Protein AF-A0A4Q3VKT5-F1 (afdb_monomer_lite)

Structure (mmCIF, N/CA/C/O backbone):
data_AF-A0A4Q3VKT5-F1
#
_entry.id   AF-A0A4Q3VKT5-F1
#
loop_
_atom_site.group_PDB
_atom_site.id
_atom_site.type_symbol
_atom_site.label_atom_id
_atom_site.label_alt_id
_atom_site.label_comp_id
_atom_site.label_asym_id
_atom_site.label_entity_id
_atom_site.label_seq_id
_atom_site.pdbx_PDB_ins_code
_atom_site.Cartn_x
_atom_site.Cartn_y
_atom_site.Cartn_z
_atom_site.occupancy
_atom_site.B_iso_or_equiv
_atom_site.auth_seq_id
_atom_site.auth_comp_id
_atom_site.auth_asym_id
_atom_site.auth_atom_id
_atom_site.pdbx_PDB_model_num
ATOM 1 N N . VAL A 1 1 ? 11.564 -9.287 5.017 1.00 89.81 1 VAL A N 1
ATOM 2 C CA . VAL A 1 1 ? 12.293 -9.571 6.286 1.00 89.81 1 VAL A CA 1
ATOM 3 C C . VAL A 1 1 ? 12.198 -11.037 6.698 1.00 89.81 1 VAL A C 1
ATOM 5 O O . VAL A 1 1 ? 13.227 -11.686 6.663 1.00 89.81 1 VAL A O 1
ATOM 8 N N . LEU A 1 2 ? 11.022 -11.585 7.054 1.00 92.38 2 LEU A N 1
ATOM 9 C CA . LEU A 1 2 ? 10.925 -12.969 7.568 1.00 92.38 2 LEU A CA 1
ATOM 10 C C . LEU A 1 2 ? 11.471 -14.041 6.609 1.00 92.38 2 LEU A C 1
ATOM 12 O O . LEU A 1 2 ? 12.178 -14.925 7.068 1.00 92.38 2 LEU A O 1
ATOM 16 N N . GLN A 1 3 ? 11.205 -13.942 5.300 1.00 90.00 3 GLN A N 1
ATOM 17 C CA . GLN A 1 3 ? 11.774 -14.863 4.296 1.00 90.00 3 GLN A CA 1
ATOM 18 C C . GLN A 1 3 ? 13.297 -14.876 4.338 1.00 90.00 3 GLN A C 1
ATOM 20 O O . GLN A 1 3 ? 13.901 -15.924 4.530 1.00 90.00 3 GLN A O 1
ATOM 25 N N . ARG A 1 4 ? 13.898 -13.687 4.246 1.00 90.31 4 ARG A N 1
ATOM 26 C CA . ARG A 1 4 ? 15.346 -13.508 4.303 1.00 90.31 4 ARG A CA 1
ATOM 27 C C . ARG A 1 4 ? 15.934 -13.987 5.627 1.00 90.31 4 ARG A C 1
ATOM 29 O O . ARG A 1 4 ? 16.947 -14.654 5.624 1.00 90.31 4 ARG A O 1
ATOM 36 N N . MET A 1 5 ? 15.257 -13.742 6.748 1.00 94.38 5 MET A N 1
ATOM 37 C CA . MET A 1 5 ? 15.678 -14.251 8.057 1.00 94.38 5 MET A CA 1
ATOM 38 C C . MET A 1 5 ? 15.667 -15.786 8.124 1.00 94.38 5 MET A C 1
ATOM 40 O O . MET A 1 5 ? 16.601 -16.367 8.660 1.00 94.38 5 MET A O 1
ATOM 44 N N . VAL A 1 6 ? 14.620 -16.440 7.608 1.00 94.88 6 VAL A N 1
ATOM 45 C CA . VAL A 1 6 ? 14.527 -17.910 7.579 1.00 94.88 6 VAL A CA 1
ATOM 46 C C . VAL A 1 6 ? 15.621 -18.506 6.695 1.00 94.88 6 VAL A C 1
ATOM 48 O O . VAL A 1 6 ? 16.257 -19.472 7.103 1.00 94.88 6 VAL A O 1
ATOM 51 N N . GLN A 1 7 ? 15.863 -17.900 5.531 1.00 91.56 7 GLN A N 1
ATOM 52 C CA . GLN A 1 7 ? 16.892 -18.323 4.584 1.00 91.56 7 GLN A CA 1
ATOM 53 C C . GLN A 1 7 ? 18.314 -18.092 5.116 1.00 91.56 7 GLN A C 1
ATOM 55 O O . GLN A 1 7 ? 19.116 -19.014 5.111 1.00 91.56 7 GLN A O 1
ATOM 60 N N . ASP A 1 8 ? 18.625 -16.883 5.586 1.00 95.19 8 ASP A N 1
ATOM 61 C CA . ASP A 1 8 ? 19.983 -16.490 5.986 1.00 95.19 8 ASP A CA 1
ATOM 62 C C . ASP A 1 8 ? 20.443 -17.182 7.282 1.00 95.19 8 ASP A C 1
ATOM 64 O O . ASP A 1 8 ? 21.642 -17.273 7.538 1.00 95.19 8 ASP A O 1
ATOM 68 N N . LEU A 1 9 ? 19.503 -17.635 8.122 1.00 96.94 9 LEU A N 1
ATOM 69 C CA . LEU A 1 9 ? 19.789 -18.289 9.404 1.00 96.94 9 LEU A CA 1
ATOM 70 C C . LEU A 1 9 ? 19.503 -19.799 9.400 1.00 96.94 9 LEU A C 1
ATOM 72 O O . LEU A 1 9 ? 19.500 -20.402 10.473 1.00 96.94 9 LEU A O 1
ATOM 76 N N . ASP A 1 10 ? 19.224 -20.394 8.235 1.00 94.94 10 ASP A N 1
ATOM 77 C CA . ASP A 1 10 ? 18.891 -21.818 8.079 1.00 94.94 10 ASP A CA 1
ATOM 78 C C . ASP A 1 10 ? 17.811 -22.303 9.071 1.00 94.94 10 ASP A C 1
ATOM 80 O O . ASP A 1 10 ? 17.887 -23.394 9.645 1.00 94.94 10 ASP A O 1
ATOM 84 N N . VAL A 1 11 ? 16.786 -21.475 9.314 1.00 96.81 11 VAL A N 1
ATOM 85 C CA . VAL A 1 11 ? 15.706 -21.825 10.247 1.00 96.81 11 VAL A CA 1
ATOM 86 C C . VAL A 1 11 ? 14.835 -22.904 9.590 1.00 96.81 11 VAL A C 1
ATOM 88 O O . VAL A 1 11 ? 14.253 -22.635 8.540 1.00 96.81 11 VAL A O 1
ATOM 91 N N . PRO A 1 12 ? 14.672 -24.107 10.178 1.00 95.88 12 PRO A N 1
ATOM 92 C CA . PRO A 1 12 ? 13.985 -25.227 9.530 1.00 95.88 12 PRO A CA 1
ATOM 93 C C . PRO A 1 12 ? 12.456 -25.094 9.636 1.00 95.88 12 PRO A C 1
ATOM 95 O O . PRO A 1 12 ? 11.781 -25.912 10.262 1.00 95.88 12 PRO A O 1
ATOM 98 N N . VAL A 1 13 ? 11.902 -24.027 9.059 1.00 95.69 13 VAL A N 1
ATOM 99 C CA . VAL A 1 13 ? 10.466 -23.722 9.041 1.00 95.69 13 VAL A CA 1
ATOM 100 C C . VAL A 1 13 ? 9.995 -23.400 7.627 1.00 95.69 13 VAL A C 1
ATOM 102 O O . VAL A 1 13 ? 10.705 -22.781 6.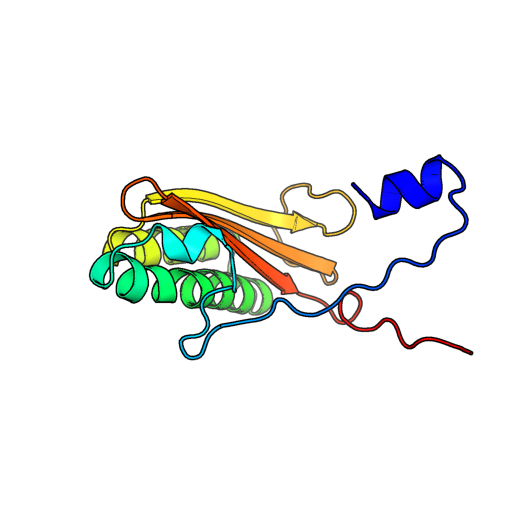839 1.00 95.69 13 VAL A O 1
ATOM 105 N N . GLU A 1 14 ? 8.759 -23.781 7.318 1.00 92.56 14 GLU A N 1
ATOM 106 C CA . GLU A 1 14 ? 8.092 -23.420 6.067 1.00 92.56 14 GLU A CA 1
ATOM 107 C C . GLU A 1 14 ? 7.282 -22.127 6.267 1.00 92.56 14 GLU A C 1
ATOM 109 O O . GLU A 1 14 ? 6.436 -22.045 7.161 1.00 92.56 14 GLU A O 1
ATOM 114 N N . LEU A 1 15 ? 7.510 -21.111 5.428 1.00 90.81 15 LEU A N 1
ATOM 115 C CA . LEU A 1 15 ? 6.696 -19.893 5.424 1.00 90.81 15 LEU A CA 1
ATOM 116 C C . LEU A 1 15 ? 5.501 -20.046 4.483 1.00 90.81 15 LEU A C 1
ATOM 118 O O . LEU A 1 15 ? 5.659 -20.313 3.294 1.00 90.81 15 LEU A O 1
ATOM 122 N N . ARG A 1 16 ? 4.297 -19.796 5.006 1.00 90.12 16 ARG A N 1
ATOM 123 C CA . ARG A 1 16 ? 3.056 -19.781 4.223 1.00 90.12 16 ARG A CA 1
ATOM 124 C C . ARG A 1 16 ? 2.474 -18.377 4.168 1.00 90.12 16 ARG A C 1
ATOM 126 O O . ARG A 1 16 ? 2.151 -17.795 5.201 1.00 90.12 16 ARG A O 1
ATOM 133 N N . PHE A 1 17 ? 2.324 -17.852 2.956 1.00 85.75 17 PHE A N 1
ATOM 134 C CA . PHE A 1 17 ? 1.707 -16.553 2.696 1.00 85.75 17 PHE A CA 1
ATOM 135 C C . PHE A 1 17 ? 0.216 -16.739 2.456 1.00 85.75 17 PHE A C 1
ATOM 137 O O . PHE A 1 17 ? -0.192 -17.586 1.664 1.00 85.75 17 PHE A O 1
ATOM 144 N N . LEU A 1 18 ? -0.597 -15.956 3.160 1.00 90.00 18 LEU A N 1
ATOM 145 C CA . LEU A 1 18 ? -2.050 -16.001 3.063 1.00 90.00 18 LEU A CA 1
ATOM 146 C C . LEU A 1 18 ? -2.585 -14.631 2.633 1.00 90.00 18 LEU A C 1
ATOM 148 O O . LEU A 1 18 ? -1.973 -13.610 2.963 1.00 90.00 18 LEU A O 1
ATOM 152 N N . PRO A 1 19 ? -3.728 -14.583 1.928 1.00 89.94 19 PRO A N 1
ATOM 153 C CA . PRO A 1 19 ? -4.390 -13.324 1.616 1.00 89.94 19 PRO A CA 1
ATOM 154 C C . PRO A 1 19 ? -4.709 -12.507 2.874 1.00 89.94 19 PRO A C 1
ATOM 156 O O . PRO A 1 19 ? -5.095 -13.057 3.907 1.00 89.94 19 PRO A O 1
ATOM 159 N N . THR A 1 20 ? -4.618 -11.180 2.762 1.00 92.69 20 THR A N 1
ATOM 160 C CA . THR A 1 20 ? -5.078 -10.260 3.809 1.00 92.69 20 THR A CA 1
ATOM 161 C C . THR A 1 20 ? -6.561 -10.489 4.085 1.00 92.69 20 THR A C 1
ATOM 163 O O . THR A 1 20 ? -7.386 -10.367 3.177 1.00 92.69 20 THR A O 1
ATOM 166 N N . SER A 1 21 ? -6.906 -10.782 5.340 1.00 95.44 21 SER A N 1
ATOM 167 C CA . SER A 1 21 ? -8.304 -10.843 5.770 1.00 95.44 21 SER A CA 1
ATOM 168 C C . SER A 1 21 ? -8.923 -9.450 5.718 1.00 95.44 21 SER A C 1
ATOM 170 O O . SER A 1 21 ? -8.323 -8.478 6.184 1.00 95.44 21 SER A O 1
ATOM 172 N N . ARG A 1 22 ? -10.123 -9.349 5.152 1.00 94.69 22 ARG A N 1
ATOM 173 C CA . ARG A 1 22 ? -10.834 -8.084 4.947 1.00 94.69 22 ARG A CA 1
ATOM 174 C C . ARG A 1 22 ? -12.173 -8.106 5.660 1.00 94.69 22 ARG A C 1
ATOM 176 O O . ARG A 1 22 ? -12.790 -9.157 5.818 1.00 94.69 22 ARG A O 1
ATOM 183 N N . GLU A 1 23 ? -12.600 -6.940 6.106 1.00 93.56 23 GLU A N 1
ATOM 184 C CA . GLU A 1 23 ? -13.928 -6.722 6.662 1.00 93.56 23 GLU A CA 1
ATOM 185 C C . GLU A 1 23 ? -14.982 -6.626 5.547 1.00 93.56 23 GLU A C 1
ATOM 187 O O . GLU A 1 23 ? -14.652 -6.671 4.361 1.00 93.56 23 GLU A O 1
ATOM 192 N N . GLY A 1 24 ? -16.265 -6.514 5.911 1.00 90.38 24 GLY A N 1
ATOM 193 C CA . GLY A 1 24 ? -17.369 -6.506 4.939 1.00 90.38 24 GLY A CA 1
ATOM 194 C C . GLY A 1 24 ? -17.337 -5.338 3.944 1.00 90.38 24 GLY A C 1
ATOM 195 O O . GLY A 1 24 ? -17.907 -5.448 2.864 1.00 90.38 24 GLY A O 1
ATOM 196 N N . ASP A 1 25 ? -16.650 -4.249 4.287 1.00 89.25 25 ASP A N 1
ATOM 197 C CA . ASP A 1 25 ? -16.432 -3.065 3.448 1.00 89.25 25 ASP A CA 1
ATOM 198 C C . ASP A 1 25 ? -15.087 -3.090 2.692 1.00 89.25 25 ASP A C 1
ATOM 200 O O . ASP A 1 25 ? -14.758 -2.154 1.967 1.00 89.25 25 ASP A O 1
ATOM 204 N N . GLY A 1 26 ? -14.304 -4.165 2.841 1.00 92.62 26 GLY A N 1
ATOM 205 C CA . GLY A 1 26 ? -13.006 -4.340 2.195 1.00 92.62 26 GLY A CA 1
ATOM 206 C C . GLY A 1 26 ? -11.806 -3.817 2.990 1.00 92.62 26 GLY A C 1
ATOM 207 O O . GLY A 1 26 ? -10.668 -4.102 2.589 1.00 92.62 26 GLY A O 1
ATOM 208 N N . LEU A 1 27 ? -12.014 -3.116 4.114 1.00 95.50 27 LEU A N 1
ATOM 209 C CA . LEU A 1 27 ? -10.927 -2.657 4.981 1.00 95.50 27 LEU A CA 1
ATOM 210 C C . LEU A 1 27 ? -10.098 -3.848 5.473 1.00 95.50 27 LEU A C 1
ATOM 212 O O . LEU A 1 27 ? -10.641 -4.874 5.886 1.00 95.50 27 LEU A O 1
ATOM 216 N N . ALA A 1 28 ? -8.770 -3.727 5.430 1.00 96.56 28 ALA A N 1
ATOM 217 C CA . ALA A 1 28 ? -7.893 -4.749 5.985 1.00 96.56 28 ALA A CA 1
ATOM 218 C C . ALA A 1 28 ? -8.178 -4.923 7.487 1.00 96.56 28 ALA A C 1
ATOM 220 O O . ALA A 1 28 ? -8.159 -3.956 8.258 1.00 96.56 28 ALA A O 1
ATOM 221 N N . MET A 1 29 ? -8.442 -6.161 7.910 1.00 95.94 29 MET A N 1
ATOM 222 C CA . MET A 1 29 ? -8.677 -6.464 9.318 1.00 95.94 29 MET A CA 1
ATOM 223 C C . MET A 1 29 ? -7.419 -6.165 10.128 1.00 95.94 29 MET A C 1
ATOM 225 O O . MET A 1 29 ? -6.339 -6.692 9.862 1.00 95.94 29 MET A O 1
ATOM 229 N N . SER A 1 30 ? -7.567 -5.330 11.150 1.00 95.56 30 SER A N 1
ATOM 230 C CA . SER A 1 30 ? -6.467 -4.927 12.016 1.00 95.56 30 SER A CA 1
ATOM 231 C C . SER A 1 30 ? -6.990 -4.633 13.409 1.00 95.56 30 SER A C 1
ATOM 233 O O . SER A 1 30 ? -8.029 -3.996 13.576 1.00 95.56 30 SER A O 1
ATOM 235 N N . SER A 1 31 ? -6.223 -5.009 14.434 1.00 94.94 31 SER A N 1
ATOM 236 C CA . SER A 1 31 ? -6.519 -4.607 15.812 1.00 94.94 31 SER A CA 1
ATOM 237 C C . SER A 1 31 ? -6.578 -3.088 15.970 1.00 94.94 31 SER A C 1
ATOM 239 O O . SER A 1 31 ? -7.231 -2.613 16.890 1.00 94.94 31 SER A O 1
ATOM 241 N N . ARG A 1 32 ? -5.949 -2.324 15.062 1.00 94.81 32 ARG A N 1
ATOM 242 C CA . ARG A 1 32 ? -5.982 -0.856 15.049 1.00 94.81 32 ARG A CA 1
ATOM 243 C C . ARG A 1 32 ? -7.348 -0.285 14.683 1.00 94.81 32 ARG A C 1
ATOM 245 O O . ARG A 1 32 ? -7.657 0.822 15.108 1.00 94.81 32 ARG A O 1
ATOM 252 N N . ASN A 1 33 ? -8.177 -1.044 13.966 1.00 94.69 33 ASN A N 1
ATOM 253 C CA . ASN A 1 33 ? -9.500 -0.590 13.535 1.00 94.69 33 ASN A CA 1
ATOM 254 C C . ASN A 1 33 ? -10.413 -0.296 14.734 1.00 94.69 33 ASN A C 1
ATOM 256 O O . ASN A 1 33 ? -11.312 0.528 14.629 1.00 94.69 33 ASN A O 1
ATOM 260 N N . ARG A 1 34 ? -10.139 -0.902 15.900 1.00 94.62 34 ARG A N 1
ATOM 261 C CA . ARG A 1 34 ? -10.856 -0.637 17.157 1.00 94.62 34 ARG A CA 1
ATOM 262 C C . ARG A 1 34 ? -10.676 0.784 17.701 1.00 94.62 34 ARG A C 1
ATOM 264 O O . ARG A 1 34 ? -11.396 1.154 18.619 1.00 94.62 34 ARG A O 1
ATOM 271 N N . TYR A 1 35 ? -9.649 1.500 17.241 1.00 94.81 35 TYR A N 1
ATOM 272 C CA . TYR A 1 35 ? -9.344 2.866 17.671 1.00 94.81 35 TYR A CA 1
ATOM 273 C C . TYR A 1 35 ? -9.954 3.913 16.737 1.00 94.81 35 TYR A C 1
ATOM 275 O O . TYR A 1 35 ? -9.779 5.102 16.974 1.00 94.81 35 TYR A O 1
ATOM 283 N N . LEU A 1 36 ? -10.615 3.478 15.661 1.00 94.75 36 LEU A N 1
ATOM 284 C CA . LEU A 1 36 ? -11.324 4.366 14.755 1.00 94.75 36 LEU A CA 1
ATOM 285 C C . LEU A 1 36 ? -12.710 4.652 15.317 1.00 94.75 36 LEU A C 1
ATOM 287 O O . LEU A 1 36 ? -13.452 3.724 15.649 1.00 94.75 36 LEU A O 1
ATOM 291 N N . GLU A 1 37 ? -13.078 5.926 15.334 1.00 94.06 37 GLU A N 1
ATOM 292 C CA . GLU A 1 37 ? -14.475 6.304 15.491 1.00 94.06 37 GLU A CA 1
ATOM 293 C C . GLU A 1 37 ? -15.291 5.820 14.276 1.00 94.06 37 GLU A C 1
ATOM 295 O O . GLU A 1 37 ? -14.737 5.652 13.180 1.00 94.06 37 GLU A O 1
ATOM 300 N N . PRO A 1 38 ? -16.611 5.594 14.418 1.00 92.81 38 PRO A N 1
ATOM 301 C CA . PRO A 1 38 ? -17.442 5.056 13.339 1.00 92.81 38 PRO A CA 1
ATOM 302 C C . PRO A 1 38 ? -17.351 5.835 12.016 1.00 92.81 38 PRO A C 1
ATOM 304 O O . PRO A 1 38 ? -17.334 5.230 10.944 1.00 92.81 38 PRO A O 1
ATOM 307 N N . GLU A 1 39 ? -17.249 7.164 12.077 1.00 92.69 39 GLU A N 1
ATOM 308 C CA . GLU A 1 39 ? -17.117 8.020 10.892 1.00 92.69 39 GLU A CA 1
ATOM 309 C C . GLU A 1 39 ? -15.753 7.855 10.209 1.00 92.69 39 GLU A C 1
ATOM 311 O O . GLU A 1 39 ? -15.679 7.687 8.991 1.00 92.69 39 GLU A O 1
ATOM 316 N N . ASP A 1 40 ? -14.669 7.841 10.988 1.00 93.62 40 ASP A N 1
ATOM 317 C CA . ASP A 1 40 ? -13.306 7.644 10.483 1.00 93.62 40 ASP A CA 1
ATOM 318 C C . ASP A 1 40 ? -13.145 6.267 9.850 1.00 93.62 40 ASP A C 1
ATOM 320 O O . ASP A 1 40 ? -12.482 6.109 8.826 1.00 93.62 40 ASP A O 1
ATOM 324 N N . ARG A 1 41 ? -13.808 5.273 10.437 1.00 93.00 41 ARG A N 1
ATOM 325 C CA . ARG A 1 41 ? -13.863 3.908 9.932 1.00 93.00 41 ARG A CA 1
ATOM 326 C C . ARG A 1 41 ? -14.572 3.815 8.586 1.00 93.00 41 ARG A C 1
ATOM 328 O O . ARG A 1 41 ? -14.042 3.180 7.680 1.00 93.00 41 ARG A O 1
ATOM 335 N N . ALA A 1 42 ? -15.708 4.491 8.424 1.00 91.81 42 ALA A N 1
ATOM 336 C CA . ALA A 1 42 ? -16.391 4.558 7.135 1.00 91.81 42 ALA A CA 1
ATOM 337 C C . ALA A 1 42 ? -15.511 5.214 6.055 1.00 91.81 42 ALA A C 1
ATOM 339 O O . ALA A 1 42 ? -15.482 4.755 4.914 1.00 91.81 42 ALA A O 1
ATOM 340 N N . ARG A 1 43 ? -14.741 6.254 6.409 1.00 94.69 43 ARG A N 1
ATOM 341 C CA . ARG A 1 43 ? -13.782 6.884 5.483 1.00 94.69 43 ARG A CA 1
ATOM 342 C C . ARG A 1 43 ? -12.582 5.982 5.185 1.00 94.69 43 ARG A C 1
ATOM 344 O O . ARG A 1 43 ? -12.129 5.943 4.044 1.00 94.69 43 ARG A O 1
ATOM 351 N N . ALA A 1 44 ? -12.095 5.227 6.171 1.00 95.44 44 ALA A N 1
ATOM 352 C CA . ALA A 1 44 ? -10.958 4.316 6.032 1.00 95.44 44 ALA A CA 1
ATOM 353 C C . ALA A 1 44 ? -11.179 3.221 4.974 1.00 95.44 44 ALA A C 1
ATOM 355 O O . ALA A 1 44 ? -10.212 2.781 4.354 1.00 95.44 44 ALA A O 1
ATOM 356 N N . ALA A 1 45 ? -12.428 2.831 4.702 1.00 93.25 45 ALA A N 1
ATOM 357 C CA . ALA A 1 45 ? -12.763 1.889 3.631 1.00 93.25 45 ALA A CA 1
ATOM 358 C C . ALA A 1 45 ? -12.362 2.387 2.222 1.00 93.25 45 ALA A C 1
ATOM 360 O O . ALA A 1 45 ? -12.200 1.584 1.303 1.00 93.25 45 ALA A O 1
ATOM 361 N N . ALA A 1 46 ? -12.110 3.691 2.044 1.00 96.56 46 ALA A N 1
ATOM 362 C CA . ALA A 1 46 ? -11.554 4.228 0.801 1.00 96.56 46 ALA A CA 1
ATOM 363 C C . ALA A 1 46 ? -10.102 3.784 0.545 1.00 96.56 46 ALA A C 1
ATOM 365 O O . ALA A 1 46 ? -9.642 3.812 -0.598 1.00 96.56 46 ALA A O 1
ATOM 366 N N . PHE A 1 47 ? -9.367 3.369 1.583 1.00 98.00 47 PHE A N 1
ATOM 367 C CA . PHE A 1 47 ? -7.953 3.034 1.457 1.00 98.00 47 PHE A CA 1
ATOM 368 C C . PHE A 1 47 ? -7.685 1.774 0.621 1.00 98.00 47 PHE A C 1
ATOM 370 O O . PHE A 1 47 ? -6.958 1.889 -0.369 1.00 98.00 47 PHE A O 1
ATOM 377 N N . PRO A 1 48 ? -8.311 0.614 0.901 1.00 97.38 48 PRO A N 1
ATOM 378 C CA . PRO A 1 48 ? -8.207 -0.556 0.030 1.00 97.38 48 PRO A CA 1
ATOM 379 C C . PRO A 1 48 ? -8.547 -0.258 -1.434 1.00 97.38 48 PRO A C 1
ATOM 381 O O . PRO A 1 48 ? -7.859 -0.733 -2.337 1.00 97.38 48 PRO A O 1
ATOM 384 N N . ALA A 1 49 ? -9.585 0.551 -1.673 1.00 96.56 49 ALA A N 1
ATOM 385 C CA . ALA A 1 49 ? -10.008 0.927 -3.019 1.00 96.56 49 ALA A CA 1
ATOM 386 C C . ALA A 1 49 ? -8.945 1.772 -3.739 1.00 96.56 49 ALA A C 1
ATOM 388 O O . ALA A 1 49 ? -8.662 1.529 -4.910 1.00 96.56 49 ALA A O 1
ATOM 389 N N . ALA A 1 50 ? -8.311 2.719 -3.042 1.00 98.12 50 ALA A N 1
ATOM 390 C CA . ALA A 1 50 ? -7.235 3.535 -3.601 1.00 98.12 50 ALA A CA 1
ATOM 391 C C . ALA A 1 50 ? -5.986 2.699 -3.939 1.00 98.12 50 ALA A C 1
ATOM 393 O O . ALA A 1 50 ? -5.415 2.859 -5.018 1.00 98.12 50 ALA A O 1
ATOM 394 N N . VAL A 1 51 ? -5.593 1.769 -3.057 1.00 98.19 51 VAL A N 1
ATOM 395 C CA . VAL A 1 51 ? -4.464 0.851 -3.304 1.00 98.19 51 VAL A CA 1
ATOM 396 C C . VAL A 1 51 ? -4.760 -0.063 -4.495 1.00 98.19 51 VAL A C 1
ATOM 398 O O . VAL A 1 51 ? -3.898 -0.250 -5.354 1.00 98.19 51 VAL A O 1
ATOM 401 N N . LEU A 1 52 ? -5.980 -0.608 -4.577 1.00 97.00 52 LEU A N 1
ATOM 402 C CA . LEU A 1 52 ? -6.405 -1.443 -5.699 1.00 97.00 52 LEU A CA 1
ATOM 403 C C . LEU A 1 52 ? -6.382 -0.664 -7.019 1.00 97.00 52 LEU A C 1
ATOM 405 O O . LEU A 1 52 ? -5.790 -1.137 -7.983 1.00 97.00 52 LEU A O 1
ATOM 409 N N . ALA A 1 53 ? -6.959 0.539 -7.045 1.00 97.75 53 ALA A N 1
ATOM 410 C CA . ALA A 1 53 ? -7.004 1.375 -8.241 1.00 97.75 53 ALA A CA 1
ATOM 411 C C . ALA A 1 53 ? -5.600 1.753 -8.739 1.00 97.75 53 ALA A C 1
ATOM 413 O O . ALA A 1 53 ? -5.344 1.715 -9.943 1.00 97.75 53 ALA A O 1
ATOM 414 N N . ALA A 1 54 ? -4.670 2.074 -7.830 1.00 98.31 54 ALA A N 1
ATOM 415 C CA . ALA A 1 54 ? -3.274 2.311 -8.193 1.00 98.31 54 ALA A CA 1
ATOM 416 C C . ALA A 1 54 ? -2.637 1.061 -8.814 1.00 98.31 54 ALA A C 1
ATOM 418 O O . ALA A 1 54 ? -2.007 1.150 -9.867 1.00 98.31 54 ALA A O 1
ATOM 419 N N . ALA A 1 55 ? -2.832 -0.103 -8.191 1.00 97.00 55 ALA A N 1
ATOM 420 C CA . ALA A 1 55 ? -2.263 -1.362 -8.656 1.00 97.00 55 ALA A CA 1
ATOM 421 C C . ALA A 1 55 ? -2.792 -1.749 -10.052 1.00 97.00 55 ALA A C 1
ATOM 423 O O . ALA A 1 55 ? -2.011 -2.077 -10.944 1.00 97.00 55 ALA A O 1
ATOM 424 N N . GLU A 1 56 ? -4.104 -1.637 -10.271 1.00 96.56 56 GLU A N 1
ATOM 42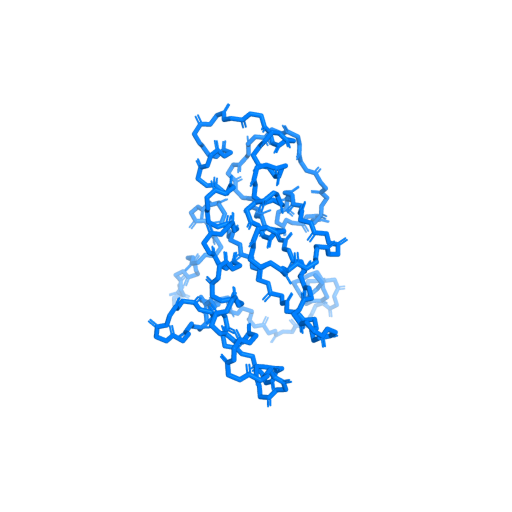5 C CA . GLU A 1 56 ? -4.741 -1.905 -11.565 1.00 96.56 56 GLU A CA 1
ATOM 426 C C . GLU A 1 56 ? -4.294 -0.914 -12.646 1.00 96.56 56 GLU A C 1
ATOM 428 O O . GLU A 1 56 ? -4.016 -1.316 -13.775 1.00 96.56 56 GLU A O 1
ATOM 433 N N . ALA A 1 57 ? -4.160 0.373 -12.309 1.00 97.69 57 ALA A N 1
ATOM 434 C CA . ALA A 1 57 ? -3.672 1.380 -13.244 1.00 97.69 57 ALA A CA 1
ATOM 435 C C . ALA A 1 57 ? -2.220 1.115 -13.675 1.00 97.69 57 ALA A C 1
ATOM 437 O O . ALA A 1 57 ? -1.912 1.211 -14.864 1.00 97.69 57 ALA A O 1
ATOM 438 N N . ILE A 1 58 ? -1.342 0.754 -12.732 1.00 97.50 58 ILE A N 1
ATOM 439 C CA . ILE A 1 58 ? 0.058 0.399 -13.015 1.00 97.50 58 ILE A CA 1
ATOM 440 C C . ILE A 1 58 ? 0.118 -0.847 -13.902 1.00 97.50 58 ILE A C 1
ATOM 442 O O . ILE A 1 58 ? 0.790 -0.833 -14.933 1.00 97.50 58 ILE A O 1
ATOM 446 N N . GLN A 1 59 ? -0.636 -1.896 -13.559 1.00 95.38 59 GLN A N 1
ATOM 447 C CA . GLN A 1 59 ? -0.727 -3.112 -14.371 1.00 95.38 59 GLN A CA 1
ATOM 448 C C . GLN A 1 59 ? -1.283 -2.826 -15.779 1.00 95.38 59 GLN A C 1
ATOM 450 O O . GLN A 1 59 ? -0.871 -3.457 -16.750 1.00 95.38 59 GLN A O 1
ATOM 455 N N . GLY A 1 60 ? -2.180 -1.845 -15.907 1.00 94.88 60 GLY A N 1
ATOM 456 C CA . GLY A 1 60 ? -2.712 -1.343 -17.177 1.00 94.88 60 GLY A CA 1
ATOM 457 C C . GLY A 1 60 ? -1.748 -0.463 -17.985 1.00 94.88 60 GLY A C 1
ATOM 458 O O . GLY A 1 60 ? -2.145 0.066 -19.022 1.00 94.88 60 GLY A O 1
ATOM 459 N N . GLY A 1 61 ? -0.502 -0.285 -17.534 1.00 95.50 61 GLY A N 1
ATOM 460 C CA . GLY A 1 61 ? 0.540 0.468 -18.238 1.00 95.50 61 GLY A CA 1
ATOM 461 C C . GLY A 1 61 ? 0.569 1.965 -17.929 1.00 95.50 61 GLY A C 1
ATOM 462 O O . GLY A 1 61 ? 1.281 2.720 -18.595 1.00 95.50 61 GLY A O 1
ATOM 463 N N . ARG A 1 62 ? -0.188 2.430 -16.930 1.00 97.31 62 ARG A N 1
ATOM 464 C CA . ARG A 1 62 ? -0.113 3.824 -16.488 1.00 97.31 62 ARG A CA 1
ATOM 465 C C . ARG A 1 62 ? 1.230 4.083 -15.794 1.00 97.31 62 ARG A C 1
ATOM 467 O O . ARG A 1 62 ? 1.675 3.234 -15.023 1.00 97.31 62 ARG A O 1
ATOM 474 N N . PRO A 1 63 ? 1.857 5.260 -15.990 1.00 98.00 63 PRO A N 1
ATOM 475 C CA . PRO A 1 63 ? 3.059 5.618 -15.245 1.00 98.00 63 PRO A CA 1
ATOM 476 C C . PRO A 1 63 ? 2.825 5.548 -13.733 1.00 98.00 63 PRO A C 1
ATOM 478 O O . PRO A 1 63 ? 1.841 6.110 -13.237 1.00 98.00 63 PRO A O 1
ATOM 481 N N . VAL A 1 64 ? 3.746 4.902 -13.010 1.00 98.12 64 VAL A N 1
ATOM 482 C CA . VAL A 1 64 ? 3.628 4.632 -11.567 1.00 98.12 64 VAL A CA 1
ATOM 483 C C . VAL A 1 64 ? 3.348 5.907 -10.779 1.00 98.12 64 VAL A C 1
ATOM 485 O O . VAL A 1 64 ? 2.346 5.978 -10.071 1.00 98.12 64 VAL A O 1
ATOM 488 N N . ALA A 1 65 ? 4.154 6.952 -10.979 1.00 98.06 65 ALA A N 1
ATOM 489 C CA . ALA A 1 65 ? 3.981 8.231 -10.291 1.00 98.06 65 ALA A CA 1
ATOM 490 C C . ALA A 1 65 ? 2.572 8.827 -10.478 1.00 98.06 65 ALA A C 1
ATOM 492 O O . ALA A 1 65 ? 1.979 9.341 -9.534 1.00 98.06 65 ALA A O 1
ATOM 493 N N . GLY A 1 66 ? 2.000 8.721 -11.683 1.00 98.38 66 GLY A N 1
ATOM 494 C CA . GLY A 1 66 ? 0.652 9.219 -11.961 1.00 98.38 66 GLY A CA 1
ATOM 495 C C . GLY A 1 66 ? -0.445 8.381 -11.300 1.00 98.38 66 GLY A C 1
ATOM 496 O O . GLY A 1 66 ? -1.438 8.929 -10.827 1.00 98.38 66 GLY A O 1
ATOM 497 N N . ALA A 1 67 ? -0.279 7.057 -11.254 1.00 98.44 67 ALA A N 1
ATOM 498 C CA . ALA A 1 67 ? -1.211 6.158 -10.578 1.00 98.44 67 ALA A CA 1
ATOM 499 C C . ALA A 1 67 ? -1.215 6.363 -9.053 1.00 98.44 67 ALA A C 1
ATOM 501 O O . ALA A 1 67 ? -2.289 6.472 -8.462 1.00 98.44 67 ALA A O 1
ATOM 502 N N . LEU A 1 68 ? -0.034 6.480 -8.436 1.00 98.62 68 LEU A N 1
ATOM 503 C CA . LEU A 1 68 ? 0.099 6.733 -6.998 1.00 98.62 68 LEU A CA 1
ATOM 504 C C . LEU A 1 68 ? -0.465 8.110 -6.621 1.00 98.62 68 LEU A C 1
ATOM 506 O O . LEU A 1 68 ? -1.258 8.202 -5.689 1.00 98.62 68 LEU A O 1
ATOM 510 N N . HIS A 1 69 ? -0.166 9.155 -7.400 1.00 98.50 69 HIS A N 1
ATOM 511 C CA . HIS A 1 69 ? -0.689 10.509 -7.163 1.00 98.50 69 HIS A CA 1
ATOM 512 C C . HIS A 1 69 ? -2.219 10.583 -7.190 1.00 98.50 69 HIS A C 1
ATOM 514 O O . HIS A 1 69 ? -2.840 11.264 -6.372 1.00 98.50 69 HIS A O 1
ATOM 520 N N . ASP A 1 70 ? -2.860 9.886 -8.130 1.00 98.50 70 ASP A N 1
ATOM 521 C CA . ASP A 1 70 ? -4.322 9.871 -8.206 1.00 98.50 70 ASP A CA 1
ATOM 522 C C . ASP A 1 70 ? -4.948 9.098 -7.032 1.00 98.50 70 ASP A C 1
ATOM 524 O O . ASP A 1 70 ? -5.991 9.512 -6.514 1.00 98.50 70 ASP A O 1
ATOM 528 N N . ALA A 1 71 ? -4.291 8.039 -6.553 1.00 98.44 71 ALA A N 1
ATOM 529 C CA . ALA A 1 71 ? -4.700 7.332 -5.343 1.00 98.44 71 ALA A CA 1
ATOM 530 C C . ALA A 1 71 ? -4.537 8.199 -4.082 1.00 98.44 71 ALA A C 1
ATOM 532 O O . ALA A 1 71 ? -5.477 8.294 -3.293 1.00 98.44 71 ALA A O 1
ATOM 533 N N . GLU A 1 72 ? -3.416 8.908 -3.923 1.00 98.56 72 GLU A N 1
ATOM 534 C CA . GLU A 1 72 ? -3.193 9.861 -2.823 1.00 98.56 72 GLU A CA 1
ATOM 535 C C . GLU A 1 72 ? -4.233 10.990 -2.818 1.00 98.56 72 GLU A C 1
ATOM 537 O O . GLU A 1 72 ? -4.796 11.328 -1.775 1.00 98.56 72 GLU A O 1
ATOM 542 N N . LYS A 1 73 ? -4.578 11.532 -3.992 1.00 98.38 73 LYS A N 1
ATOM 543 C CA . LYS A 1 73 ? -5.674 12.504 -4.121 1.00 98.38 73 LYS A CA 1
ATOM 544 C C . LYS A 1 73 ? -7.020 11.924 -3.710 1.00 98.38 73 LYS A C 1
ATOM 546 O O . LYS A 1 73 ? -7.818 12.629 -3.093 1.00 98.38 73 LYS A O 1
ATOM 551 N N . SER A 1 74 ? -7.300 10.676 -4.083 1.00 98.00 74 SER A N 1
ATOM 552 C CA . SER A 1 74 ? -8.528 9.991 -3.677 1.00 98.00 74 SER A CA 1
ATOM 553 C C . SER A 1 74 ? -8.592 9.861 -2.156 1.00 98.00 74 SER A C 1
ATOM 555 O O . SER A 1 74 ? -9.586 10.251 -1.550 1.00 98.00 74 SER A O 1
ATOM 557 N N . LEU A 1 75 ? -7.504 9.413 -1.527 1.00 98.19 75 LEU A N 1
ATOM 558 C CA . LEU A 1 75 ? -7.372 9.311 -0.071 1.00 98.19 75 LEU A CA 1
ATOM 559 C C . LEU A 1 75 ? -7.609 10.656 0.628 1.00 98.19 75 LEU A C 1
ATOM 561 O O . LEU A 1 75 ? -8.425 10.738 1.548 1.00 98.19 75 LEU A O 1
ATOM 565 N N . ALA A 1 76 ? -6.987 11.726 0.131 1.00 97.94 76 ALA A N 1
ATOM 566 C CA . ALA A 1 76 ? -7.143 13.068 0.685 1.00 97.94 76 ALA A CA 1
ATOM 567 C C . ALA A 1 76 ? -8.600 13.570 0.631 1.00 97.94 76 ALA A C 1
ATOM 569 O O . ALA A 1 76 ? -9.068 14.210 1.571 1.00 97.94 76 ALA A O 1
ATOM 570 N N . ARG A 1 77 ? -9.360 13.239 -0.426 1.00 97.44 77 ARG A N 1
ATOM 571 C CA . ARG A 1 77 ? -10.796 13.581 -0.530 1.00 97.44 77 ARG A CA 1
ATOM 572 C C . ARG A 1 77 ? -11.656 12.886 0.527 1.00 97.44 77 ARG A C 1
ATOM 574 O O . ARG A 1 77 ? -12.709 13.408 0.878 1.00 97.44 77 ARG A O 1
ATOM 581 N N . HIS A 1 78 ? -11.203 11.747 1.044 1.00 96.44 78 HIS A N 1
ATOM 582 C CA . HIS A 1 78 ? -11.827 11.039 2.162 1.00 96.44 78 HIS A CA 1
ATOM 583 C C . HIS A 1 78 ? -11.269 11.469 3.531 1.00 96.44 78 HIS A C 1
ATOM 585 O O . HIS A 1 78 ? -11.594 10.854 4.546 1.00 96.44 78 HIS A O 1
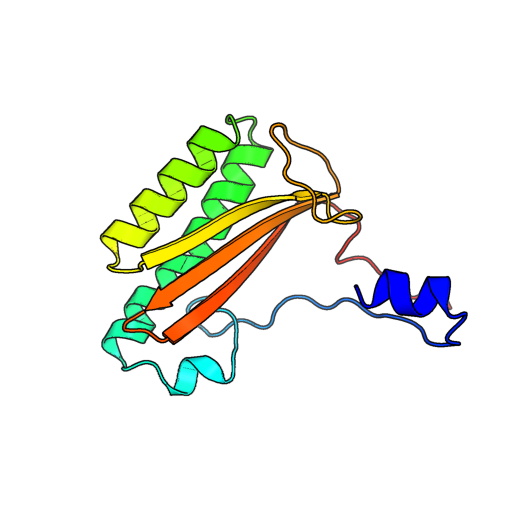ATOM 591 N N . GLY A 1 79 ? -10.446 12.522 3.592 1.00 96.31 79 GLY A N 1
ATOM 592 C CA . GLY A 1 79 ? -9.848 12.997 4.842 1.00 96.31 79 GLY A CA 1
ATOM 593 C C . GLY A 1 79 ? -8.824 12.025 5.430 1.00 96.31 79 GLY A C 1
ATOM 594 O O . GLY A 1 79 ? -8.650 11.990 6.646 1.00 96.31 79 GLY A O 1
ATOM 595 N N . LEU A 1 80 ? -8.196 11.202 4.584 1.00 97.94 80 LEU A N 1
ATOM 596 C CA . LEU A 1 80 ? -7.102 10.318 4.968 1.00 97.94 80 LEU A CA 1
ATOM 597 C C . LEU A 1 80 ? -5.772 10.980 4.612 1.00 97.94 80 LEU A C 1
ATOM 599 O O . LEU A 1 80 ? -5.537 11.356 3.463 1.00 97.94 80 LEU A O 1
ATOM 603 N N . GLU A 1 81 ? -4.890 11.104 5.596 1.00 97.81 81 GLU A N 1
ATOM 604 C CA . GLU A 1 81 ? -3.540 11.626 5.389 1.00 97.81 81 GLU A CA 1
ATOM 605 C C . GLU A 1 81 ? -2.623 10.479 4.965 1.00 97.81 81 GLU A C 1
ATOM 607 O O . GLU A 1 81 ? -2.577 9.450 5.634 1.00 97.81 81 GLU A O 1
ATOM 612 N N . THR A 1 82 ? -1.887 10.625 3.867 1.00 98.38 82 THR A N 1
ATOM 613 C CA . THR A 1 82 ? -0.973 9.570 3.404 1.00 98.38 82 THR A CA 1
ATOM 614 C C . THR A 1 82 ? 0.408 9.763 4.027 1.00 98.38 82 THR A C 1
ATOM 616 O O . THR A 1 82 ? 1.014 10.817 3.859 1.00 98.38 82 THR A O 1
ATOM 619 N N . ASP A 1 83 ? 0.912 8.749 4.737 1.00 98.25 83 ASP A N 1
ATOM 620 C CA . ASP A 1 83 ? 2.312 8.716 5.190 1.00 98.25 83 ASP A CA 1
ATOM 621 C C . ASP A 1 83 ? 3.232 8.389 4.024 1.00 98.25 83 ASP A C 1
ATOM 623 O O . ASP A 1 83 ? 4.264 9.023 3.826 1.00 98.25 83 ASP A O 1
ATOM 627 N N . TYR A 1 84 ? 2.860 7.340 3.296 1.00 98.06 84 TYR A N 1
ATOM 628 C CA . TYR A 1 84 ? 3.486 6.929 2.057 1.00 98.06 84 TYR A CA 1
ATOM 629 C C . TYR A 1 84 ? 2.532 6.017 1.292 1.00 98.06 84 TYR A C 1
ATOM 631 O O . TYR A 1 84 ? 1.782 5.237 1.887 1.00 98.06 84 TYR A O 1
ATOM 639 N N . LEU A 1 85 ? 2.618 6.078 -0.031 1.00 98.50 85 LEU A N 1
ATOM 640 C CA . LEU A 1 85 ? 2.039 5.109 -0.944 1.00 98.50 85 LEU A CA 1
ATOM 641 C C . LEU A 1 85 ? 3.086 4.829 -2.020 1.00 98.50 85 LEU A C 1
ATOM 643 O O . LEU A 1 85 ? 3.446 5.710 -2.793 1.00 98.50 85 LEU A O 1
ATOM 647 N N . VAL A 1 86 ? 3.629 3.616 -2.023 1.00 98.38 86 VAL A N 1
ATOM 648 C CA . VAL A 1 86 ? 4.783 3.257 -2.853 1.00 98.38 86 VAL A CA 1
ATOM 649 C C . VAL A 1 86 ? 4.505 1.986 -3.634 1.00 98.38 86 VAL A C 1
ATOM 651 O O . VAL A 1 86 ? 3.809 1.090 -3.161 1.00 98.38 86 VAL A O 1
ATOM 654 N N . TYR A 1 87 ? 5.062 1.911 -4.836 1.00 98.44 87 TYR A N 1
ATOM 655 C CA . TYR A 1 87 ? 5.079 0.702 -5.645 1.00 98.44 87 TYR A CA 1
ATOM 656 C C . TYR A 1 87 ? 6.466 0.073 -5.549 1.00 98.44 87 TYR A C 1
ATOM 658 O O . TYR A 1 87 ? 7.460 0.764 -5.767 1.00 98.44 87 TYR A O 1
ATOM 666 N N . VAL A 1 88 ? 6.534 -1.197 -5.157 1.00 97.56 88 VAL A N 1
ATOM 667 C CA . VAL A 1 88 ? 7.784 -1.864 -4.779 1.00 97.56 88 VAL A CA 1
ATOM 668 C C . VAL A 1 88 ? 7.928 -3.239 -5.412 1.00 97.56 88 VAL A C 1
ATOM 670 O O . VAL A 1 88 ? 6.937 -3.910 -5.704 1.00 97.56 88 VAL A O 1
ATOM 673 N N . ASP A 1 89 ? 9.176 -3.663 -5.566 1.00 94.56 89 ASP A N 1
ATOM 674 C CA . ASP A 1 89 ? 9.557 -5.052 -5.814 1.00 94.56 89 ASP A CA 1
ATOM 675 C C . ASP A 1 89 ? 9.290 -5.917 -4.568 1.00 94.56 89 ASP A C 1
ATOM 677 O O . ASP A 1 89 ? 9.555 -5.485 -3.445 1.00 94.56 89 ASP A O 1
ATOM 681 N N . LEU A 1 90 ? 8.753 -7.131 -4.731 1.00 90.56 90 LEU A N 1
ATOM 682 C CA . LEU A 1 90 ? 8.399 -7.989 -3.588 1.00 90.56 90 LEU A CA 1
ATOM 683 C C . LEU A 1 90 ? 9.598 -8.627 -2.880 1.00 90.56 90 LEU A C 1
ATOM 685 O O . LEU A 1 90 ? 9.481 -8.962 -1.698 1.00 90.56 90 LEU A O 1
ATOM 689 N N . ALA A 1 91 ? 10.715 -8.832 -3.574 1.00 87.94 91 ALA A N 1
ATOM 690 C CA . ALA A 1 91 ? 11.893 -9.474 -3.007 1.00 87.94 91 ALA A CA 1
ATOM 6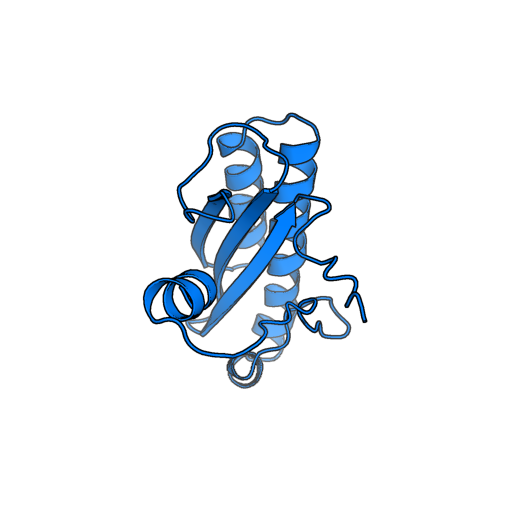91 C C . ALA A 1 91 ? 12.734 -8.465 -2.214 1.00 87.94 91 ALA A C 1
ATOM 693 O O . ALA A 1 91 ? 13.067 -8.699 -1.047 1.00 87.94 91 ALA A O 1
ATOM 694 N N . GLU A 1 92 ? 13.020 -7.317 -2.825 1.00 90.38 92 GLU A N 1
ATOM 695 C CA . 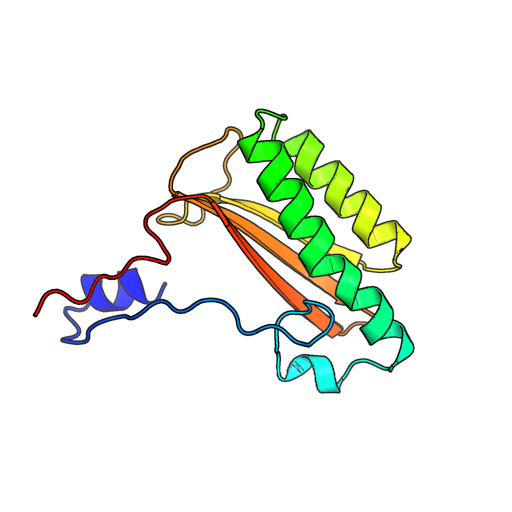GLU A 1 92 ? 13.912 -6.297 -2.271 1.00 90.38 92 GLU A CA 1
ATOM 696 C C . GLU A 1 92 ? 13.168 -5.184 -1.522 1.00 90.38 92 GLU A C 1
ATOM 698 O O . GLU A 1 92 ? 13.781 -4.448 -0.748 1.00 90.38 92 GLU A O 1
ATOM 703 N N . MET A 1 93 ? 11.849 -5.045 -1.715 1.00 93.19 93 MET A N 1
ATOM 704 C CA . MET A 1 93 ? 11.050 -3.917 -1.201 1.00 93.19 93 MET A CA 1
ATOM 705 C C . MET A 1 93 ? 11.578 -2.548 -1.666 1.00 93.19 93 MET A C 1
ATOM 707 O O . MET A 1 93 ? 11.345 -1.524 -1.018 1.00 93.19 93 MET A O 1
ATOM 711 N N . ALA A 1 94 ? 12.291 -2.526 -2.795 1.00 95.50 94 ALA A N 1
ATOM 712 C CA . ALA A 1 94 ? 12.803 -1.319 -3.425 1.00 95.50 94 ALA A CA 1
ATOM 713 C C . ALA A 1 94 ? 11.720 -0.668 -4.305 1.00 95.50 94 ALA A C 1
ATOM 715 O O . ALA A 1 94 ? 10.945 -1.396 -4.931 1.00 95.50 94 ALA A O 1
ATOM 716 N N . PRO A 1 95 ? 11.654 0.676 -4.385 1.00 97.25 95 PRO A N 1
ATOM 717 C CA . PRO A 1 95 ? 10.717 1.363 -5.267 1.00 97.25 95 PRO A CA 1
ATOM 718 C C . PRO A 1 95 ? 10.898 0.981 -6.740 1.00 97.25 95 PRO A C 1
ATOM 720 O O . PRO A 1 95 ? 12.023 0.801 -7.208 1.00 97.25 95 PRO A O 1
ATOM 723 N N . LEU A 1 96 ? 9.786 0.910 -7.468 1.00 97.19 96 LEU A N 1
ATOM 724 C CA . LEU A 1 96 ? 9.738 0.642 -8.903 1.00 97.19 96 LEU A CA 1
ATOM 725 C C . LEU A 1 96 ? 9.073 1.803 -9.648 1.00 97.19 96 LEU A C 1
ATOM 727 O O . LEU A 1 96 ? 8.059 2.332 -9.200 1.00 97.19 96 LEU A O 1
ATOM 731 N N . ASP A 1 97 ? 9.589 2.127 -10.834 1.00 95.56 97 ASP A N 1
ATOM 732 C CA . ASP A 1 97 ? 9.036 3.180 -11.705 1.00 95.56 97 ASP A CA 1
ATOM 733 C C . ASP A 1 97 ? 8.240 2.627 -12.900 1.00 95.56 97 ASP A C 1
ATOM 735 O O . ASP A 1 97 ? 7.547 3.368 -13.603 1.00 95.56 97 ASP A O 1
ATOM 739 N N . ALA A 1 98 ? 8.319 1.315 -13.131 1.00 92.94 98 ALA A N 1
ATOM 740 C CA . ALA A 1 98 ? 7.651 0.615 -14.220 1.00 92.94 98 ALA A CA 1
ATOM 741 C C . ALA A 1 98 ? 7.110 -0.734 -13.742 1.00 92.94 98 ALA A C 1
ATOM 743 O O . ALA A 1 98 ? 7.656 -1.336 -12.818 1.00 92.94 98 ALA A O 1
ATOM 744 N N . TYR A 1 99 ? 6.037 -1.203 -14.381 1.00 93.62 99 TYR A N 1
ATOM 745 C CA . TYR A 1 99 ? 5.380 -2.451 -14.007 1.00 93.62 99 TYR A CA 1
ATOM 746 C C . TYR A 1 99 ? 6.304 -3.666 -14.156 1.00 93.62 99 TYR A C 1
ATOM 748 O O . TYR A 1 99 ? 6.898 -3.878 -15.216 1.00 93.62 99 TYR A O 1
ATOM 756 N N . THR A 1 100 ? 6.331 -4.504 -13.120 1.00 91.50 100 THR A N 1
ATOM 757 C CA . THR A 1 100 ? 6.928 -5.842 -13.145 1.00 91.50 100 THR A CA 1
ATOM 758 C C . THR A 1 100 ? 5.948 -6.884 -12.581 1.00 91.50 100 THR A C 1
ATOM 760 O O . THR A 1 100 ? 5.191 -6.589 -11.647 1.00 91.50 100 THR A O 1
ATOM 763 N N . PRO A 1 101 ? 5.934 -8.120 -13.115 1.00 82.31 101 PRO A N 1
ATOM 764 C CA . PRO A 1 101 ? 5.318 -9.251 -12.426 1.00 82.31 101 PRO A CA 1
ATOM 765 C C . PRO A 1 101 ? 6.152 -9.536 -11.166 1.00 82.31 101 PRO A C 1
ATOM 767 O O . PRO A 1 101 ? 7.355 -9.687 -11.310 1.00 82.31 101 PRO A O 1
ATOM 770 N N . GLU A 1 102 ? 5.544 -9.621 -9.976 1.00 91.38 102 GLU A N 1
ATOM 771 C CA . GLU A 1 102 ? 6.211 -9.716 -8.645 1.00 91.38 102 GLU A CA 1
ATOM 772 C C . GLU A 1 102 ? 6.481 -8.381 -7.948 1.00 91.38 102 GLU A C 1
ATOM 774 O O . GLU A 1 102 ? 7.540 -8.103 -7.388 1.00 91.38 102 GLU A O 1
ATOM 779 N N . SER A 1 103 ? 5.447 -7.559 -7.910 1.00 95.12 103 SER A N 1
ATOM 780 C CA . SER A 1 103 ? 5.489 -6.244 -7.291 1.00 95.12 103 SER A CA 1
ATOM 781 C C . SER A 1 103 ? 4.294 -6.033 -6.368 1.00 95.12 103 SER A C 1
ATOM 783 O O . SER A 1 103 ? 3.376 -6.852 -6.312 1.00 95.12 103 SER A O 1
ATOM 785 N N . ALA A 1 104 ? 4.280 -4.942 -5.612 1.00 96.69 104 ALA A N 1
ATOM 786 C CA . ALA A 1 104 ? 3.129 -4.561 -4.806 1.00 96.69 104 ALA A CA 1
ATOM 787 C C . ALA A 1 104 ? 2.997 -3.051 -4.676 1.00 96.69 104 ALA A C 1
ATOM 789 O O . ALA A 1 104 ? 3.987 -2.332 -4.599 1.00 96.69 104 ALA A O 1
ATOM 790 N N . VAL A 1 105 ? 1.759 -2.575 -4.571 1.00 98.12 105 VAL A N 1
ATOM 791 C CA . VAL A 1 105 ? 1.486 -1.256 -3.992 1.00 98.12 105 VAL A CA 1
ATOM 792 C C . VAL A 1 105 ? 1.363 -1.433 -2.484 1.00 98.12 105 VAL A C 1
ATOM 794 O O . VAL A 1 105 ? 0.591 -2.275 -2.026 1.00 98.12 105 VAL A O 1
ATOM 797 N N . VAL A 1 106 ? 2.109 -0.656 -1.706 1.00 98.19 106 VAL A N 1
ATOM 798 C CA . VAL A 1 106 ? 2.110 -0.686 -0.239 1.00 98.19 106 VAL A CA 1
ATOM 799 C C . VAL A 1 106 ? 1.850 0.721 0.272 1.00 98.19 106 VAL A C 1
ATOM 801 O O . VAL A 1 106 ? 2.466 1.678 -0.198 1.00 98.19 106 VAL A O 1
ATOM 804 N N . GLY A 1 107 ? 0.946 0.858 1.239 1.00 98.19 107 GLY A N 1
ATOM 805 C CA . GLY A 1 107 ? 0.586 2.162 1.776 1.00 98.19 107 GLY A CA 1
ATOM 806 C C . GLY A 1 107 ? 0.464 2.195 3.290 1.00 98.19 107 GLY A C 1
ATOM 807 O O . GLY A 1 107 ? 0.122 1.203 3.942 1.00 98.19 107 GLY A O 1
ATOM 808 N N . VAL A 1 108 ? 0.673 3.392 3.830 1.00 98.50 108 VAL A N 1
ATOM 809 C CA . VAL A 1 108 ? 0.214 3.783 5.158 1.00 98.50 108 VAL A CA 1
ATOM 810 C C . VAL A 1 108 ? -0.575 5.076 5.051 1.00 98.50 108 VAL A C 1
ATOM 812 O O . VAL A 1 108 ? -0.094 6.062 4.493 1.00 98.50 108 VAL A O 1
ATOM 815 N N . VAL A 1 109 ? -1.750 5.093 5.673 1.00 98.31 109 VAL A N 1
ATOM 816 C CA . VAL A 1 109 ? -2.568 6.301 5.835 1.00 98.31 109 VAL A CA 1
ATOM 817 C C . VAL A 1 109 ? -2.903 6.540 7.304 1.00 98.31 109 VAL A C 1
ATOM 819 O O . VAL A 1 109 ? -2.834 5.620 8.121 1.00 98.31 109 VAL A O 1
ATOM 822 N N . ARG A 1 110 ? -3.293 7.765 7.653 1.00 97.88 110 ARG A N 1
ATOM 823 C CA . ARG A 1 110 ? -3.869 8.123 8.949 1.00 97.88 110 ARG A CA 1
ATOM 824 C C . ARG A 1 110 ? -5.325 8.529 8.798 1.00 97.88 110 ARG A C 1
ATOM 826 O O . ARG A 1 110 ? -5.655 9.382 7.980 1.00 97.88 110 ARG A O 1
ATOM 833 N N . ALA A 1 111 ? -6.164 7.955 9.651 1.00 96.44 111 ALA A N 1
ATOM 834 C CA . ALA A 1 111 ? -7.520 8.419 9.911 1.00 96.44 111 ALA A CA 1
ATOM 835 C C . ALA A 1 111 ? -7.556 8.927 11.357 1.00 96.44 111 ALA A C 1
ATOM 837 O O . ALA A 1 111 ? -7.380 8.137 12.284 1.00 96.44 111 ALA A O 1
ATOM 838 N N . SER A 1 112 ? -7.672 10.246 11.545 1.00 92.12 112 SER A N 1
ATOM 839 C CA . SER A 1 112 ? -7.686 10.893 12.871 1.00 92.12 112 SER A CA 1
ATOM 840 C C . SER A 1 112 ? -6.542 10.440 13.794 1.00 92.12 112 SER A C 1
ATOM 842 O O . SER A 1 112 ? -6.730 10.136 14.969 1.00 92.12 112 SER A O 1
ATOM 844 N N . GLY A 1 113 ? -5.328 10.340 13.244 1.00 92.62 113 GLY A N 1
ATOM 845 C CA . GLY A 1 113 ? -4.128 9.908 13.971 1.00 92.62 113 GLY A CA 1
ATOM 846 C C . GLY A 1 113 ? -3.914 8.390 14.056 1.00 92.62 113 GLY A C 1
ATOM 847 O O . GLY A 1 113 ? -2.798 7.953 14.350 1.00 92.62 113 GLY A O 1
ATOM 848 N N . VAL A 1 114 ? -4.911 7.562 13.728 1.00 96.81 114 VAL A N 1
ATOM 849 C CA . VAL A 1 114 ? -4.754 6.101 13.670 1.00 96.81 114 VAL A CA 1
ATOM 850 C C . VAL A 1 114 ? -4.083 5.705 12.357 1.00 96.81 114 VAL A C 1
ATOM 852 O O . VAL A 1 114 ? -4.639 5.914 11.282 1.00 96.81 114 VAL A O 1
ATOM 855 N N . ARG A 1 115 ? -2.889 5.102 12.437 1.00 97.62 115 ARG A N 1
ATOM 856 C CA . ARG A 1 115 ? -2.152 4.601 11.263 1.00 97.62 115 ARG A CA 1
ATOM 857 C C . ARG A 1 115 ? -2.718 3.267 10.781 1.00 97.62 115 ARG A C 1
ATOM 859 O O . ARG A 1 115 ? -2.689 2.281 11.520 1.00 97.62 115 ARG A O 1
ATOM 866 N N . LEU A 1 116 ? -3.159 3.226 9.532 1.00 98.06 116 LEU A N 1
ATOM 867 C CA . LEU A 1 116 ? -3.684 2.049 8.846 1.00 98.06 116 LEU A CA 1
ATOM 868 C C . LEU A 1 116 ? -2.712 1.621 7.748 1.00 98.06 116 LEU A C 1
ATOM 870 O O . LEU A 1 116 ? -2.117 2.464 7.083 1.00 98.06 116 LEU A O 1
ATOM 874 N N . LEU A 1 117 ? -2.532 0.310 7.594 1.00 98.19 117 LEU A N 1
ATOM 875 C CA . LEU A 1 117 ? -1.628 -0.306 6.624 1.00 98.19 117 LEU A CA 1
ATOM 876 C C . LEU A 1 117 ? -2.452 -1.180 5.685 1.00 98.19 117 LEU A C 1
ATOM 878 O O . LEU A 1 117 ? -3.297 -1.941 6.153 1.00 98.19 117 LEU A O 1
ATOM 882 N N . ASP A 1 118 ? -2.168 -1.108 4.392 1.00 98.00 118 ASP A N 1
ATOM 883 C CA . ASP A 1 118 ? -2.707 -2.040 3.402 1.00 98.00 118 ASP A CA 1
ATOM 884 C C . ASP A 1 118 ? -1.705 -2.184 2.252 1.00 98.00 118 ASP A C 1
ATOM 886 O O . ASP A 1 118 ? -0.786 -1.375 2.078 1.00 98.00 118 ASP A O 1
ATOM 890 N N . ASN A 1 119 ? -1.855 -3.258 1.492 1.00 97.06 119 ASN A N 1
ATOM 891 C CA . ASN A 1 119 ? -1.063 -3.526 0.310 1.00 97.06 119 ASN A CA 1
ATOM 892 C C . ASN A 1 119 ? -1.873 -4.308 -0.728 1.00 97.06 119 ASN A C 1
ATOM 894 O O . ASN A 1 119 ? -2.859 -4.986 -0.419 1.00 97.06 119 ASN A O 1
ATOM 898 N N . ARG A 1 120 ? -1.413 -4.242 -1.976 1.00 95.94 120 ARG A N 1
ATOM 899 C CA . ARG A 1 120 ? -1.921 -5.048 -3.079 1.00 95.94 120 ARG A CA 1
ATOM 900 C C . ARG A 1 120 ? -0.763 -5.610 -3.881 1.00 95.94 120 ARG A C 1
ATOM 902 O O . ARG A 1 120 ? -0.039 -4.865 -4.531 1.00 95.94 120 ARG A O 1
ATOM 909 N N . VAL A 1 121 ? -0.632 -6.931 -3.845 1.00 93.44 121 VAL A N 1
ATOM 910 C CA . VAL A 1 121 ? 0.355 -7.672 -4.629 1.00 93.44 121 VAL A CA 1
ATOM 911 C C . VAL A 1 121 ? -0.102 -7.814 -6.084 1.00 93.44 121 VAL A C 1
ATOM 913 O O . VAL A 1 121 ? -1.262 -8.139 -6.344 1.00 93.44 121 VAL A O 1
ATOM 916 N N . LEU A 1 122 ? 0.824 -7.586 -7.014 1.00 89.06 122 LEU A N 1
ATOM 917 C CA . LEU A 1 122 ? 0.705 -7.741 -8.458 1.00 89.06 122 LEU A CA 1
ATOM 918 C C . LEU A 1 122 ? 1.649 -8.862 -8.924 1.00 89.06 122 LEU A C 1
ATOM 920 O O . LEU A 1 122 ? 2.866 -8.698 -9.000 1.00 89.06 122 LEU A O 1
ATOM 924 N N . GLY A 1 123 ? 1.084 -10.030 -9.227 1.00 78.62 123 GLY A N 1
ATOM 925 C CA . GLY A 1 123 ? 1.829 -11.166 -9.772 1.00 78.62 123 GLY A CA 1
ATOM 926 C C . GLY A 1 123 ? 1.244 -12.526 -9.372 1.00 78.62 123 GLY A C 1
ATOM 927 O O . GLY A 1 123 ? 0.578 -12.633 -8.340 1.00 78.62 123 GLY A O 1
ATOM 928 N N . PRO A 1 124 ? 1.485 -13.580 -10.172 1.00 60.75 124 PRO A N 1
ATOM 929 C CA . PRO A 1 124 ? 0.923 -14.912 -9.939 1.00 60.75 124 PRO A CA 1
ATOM 930 C C . PRO A 1 124 ? 1.562 -15.669 -8.756 1.00 60.75 124 PRO A C 1
ATOM 932 O O . PRO A 1 124 ? 0.967 -16.624 -8.265 1.00 60.75 124 PRO A O 1
ATOM 935 N N . GLY A 1 125 ? 2.745 -15.256 -8.281 1.00 54.28 125 GLY A N 1
ATOM 936 C CA . GLY A 1 125 ? 3.578 -16.066 -7.378 1.00 54.28 125 GLY A CA 1
ATOM 937 C C . GLY A 1 125 ? 3.340 -15.902 -5.873 1.00 54.28 125 GLY A C 1
ATOM 938 O O . GLY A 1 125 ? 3.611 -16.825 -5.116 1.00 54.28 125 GLY A O 1
ATOM 939 N N . PHE A 1 126 ? 2.808 -14.772 -5.394 1.00 52.78 126 PHE A N 1
ATOM 940 C CA . PHE A 1 126 ? 2.816 -14.509 -3.942 1.00 52.78 126 PHE A CA 1
ATOM 941 C C . PHE A 1 126 ? 1.666 -15.177 -3.170 1.00 52.78 126 PHE A C 1
ATOM 943 O O . PHE A 1 126 ? 1.758 -15.383 -1.963 1.00 52.78 126 PHE A O 1
ATOM 950 N N . LEU A 1 127 ? 0.572 -15.519 -3.860 1.00 52.50 127 LEU A N 1
ATOM 951 C CA . LEU A 1 127 ? -0.588 -16.212 -3.278 1.00 52.50 127 LEU A CA 1
ATOM 952 C C . LEU A 1 127 ? -0.639 -17.701 -3.647 1.00 52.50 127 LEU A C 1
ATOM 954 O O . LEU A 1 127 ? -1.526 -18.415 -3.183 1.00 52.50 127 LEU A O 1
ATOM 958 N N . HIS A 1 128 ? 0.299 -18.172 -4.472 1.00 41.12 128 HIS A N 1
ATOM 959 C CA . HIS A 1 128 ? 0.398 -19.567 -4.872 1.00 41.12 128 HIS A CA 1
ATOM 960 C C . HIS A 1 128 ? 1.637 -20.187 -4.220 1.00 41.12 128 HIS A C 1
ATOM 962 O O . HIS A 1 128 ? 2.697 -20.277 -4.826 1.00 41.12 128 HIS A O 1
ATOM 968 N N . ASN A 1 129 ? 1.492 -20.632 -2.971 1.00 40.66 129 ASN A N 1
ATOM 969 C CA . ASN A 1 129 ? 2.265 -21.774 -2.497 1.00 40.66 129 ASN A CA 1
ATOM 970 C C . ASN A 1 129 ? 1.367 -23.003 -2.708 1.00 40.66 129 ASN A C 1
ATOM 972 O O . ASN A 1 129 ? 0.518 -23.279 -1.852 1.00 40.66 129 ASN A O 1
ATOM 976 N N . PRO A 1 130 ? 1.442 -23.703 -3.858 1.00 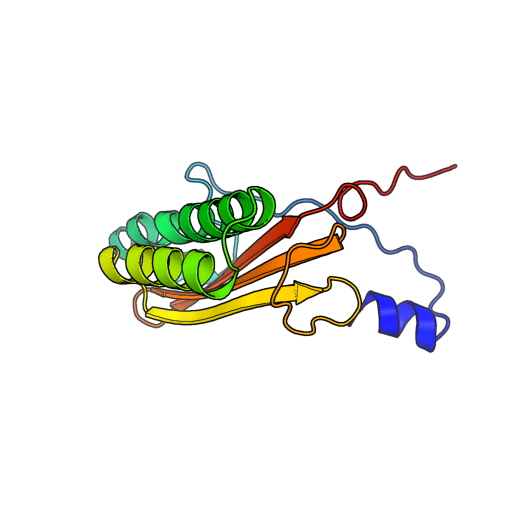37.44 130 PRO A N 1
ATOM 977 C CA . PRO A 1 130 ? 0.883 -25.032 -3.921 1.00 37.44 130 PRO A CA 1
ATOM 978 C C . PRO A 1 130 ? 1.812 -25.855 -3.041 1.00 37.44 130 PRO A C 1
ATOM 980 O O . PRO A 1 130 ? 2.934 -26.148 -3.440 1.00 37.44 130 PRO A O 1
ATOM 983 N N . GLY A 1 131 ? 1.375 -26.160 -1.820 1.00 35.50 131 GLY A N 1
ATOM 984 C CA . GLY A 1 131 ? 2.037 -27.161 -1.000 1.00 35.50 131 GLY A CA 1
ATOM 985 C C . GLY A 1 131 ? 2.181 -28.428 -1.838 1.00 35.50 131 GLY A C 1
ATOM 986 O O . GLY A 1 131 ? 1.214 -29.165 -2.025 1.00 35.50 131 GLY A O 1
ATOM 987 N N . GLY A 1 132 ? 3.368 -28.613 -2.409 1.00 33.69 132 GLY A N 1
ATOM 988 C CA . GLY A 1 132 ? 3.824 -29.876 -2.941 1.00 33.69 132 GLY A CA 1
ATOM 989 C C . GLY A 1 132 ? 4.072 -30.769 -1.741 1.00 33.69 132 GLY A C 1
ATOM 990 O O . GLY A 1 132 ? 4.819 -30.390 -0.839 1.00 33.69 132 GLY A O 1
ATOM 991 N N . PHE A 1 133 ? 3.348 -31.881 -1.719 1.00 40.41 133 PHE A N 1
ATOM 992 C CA . PHE A 1 133 ? 3.551 -33.001 -0.811 1.00 40.41 133 PHE A CA 1
ATOM 993 C C . PHE A 1 133 ? 5.008 -33.470 -0.793 1.00 40.41 133 PHE A C 1
ATOM 995 O O . PHE A 1 133 ? 5.635 -33.463 -1.878 1.00 40.41 133 PHE A O 1
#

Sequence (133 aa):
VLQRMVQDLDVPVELRFLPTSREGDGLAMSSRNRYLEPEDRARAAAFPAAVLAAAEAIQGGRPVAGALHDAEKSLARHGLETDYLVYVDLAEMAPLDAYTPESAVVGVVRASGVRLLDNRVLGPGFLHNPGGF

pLDDT: mean 91.33, std 13.86, range [33.69, 98.62]

Radius of gyration: 16.01 Å; chains: 1; bounding box: 37×47×36 Å

Secondary structure (DSSP, 8-state):
-HHHHHHHTT--------PPPB-TTSPBP-GGGGGS-HHHHHHHTHHHHHHHHHHHHHHTT--HHHHHHHHHHHHHHTTPEEEEEEEEETTT--B-SS--SSEEEEEEEEETTEEEEEEEEESSSSS------

Foldseek 3Di:
DVVCVCVVVVPPDDDAFADFDADPLRAGDDPLLVVDDPLLNVLSSLLSVLQVQLLVCLVVVHFNVVSNVVSCVSSVVSVKAWPDWFKAAQPPRHGDGHDDARIKTWTWIDRVNRIGTDMDHHHDPRNDPPPDD